Protein AF-I0H7Q8-F1 (afdb_monomer_lite)

Sequence (107 aa):
MTDIRDPGTDPRLHLFEPKLKAWEQEEHPPPAVVAKVRAWWPSLAVEPRRRGRAVPGQPGVRFAWVADIILPDKGEGHRGVQCHYRVERDQVICQFFVIAPLERAPD

Radius of gyration: 14.5 Å; chains: 1; bounding box: 56×26×32 Å

Structure (mmCIF, N/CA/C/O backbone):
data_AF-I0H7Q8-F1
#
_entry.id   AF-I0H7Q8-F1
#
loop_
_atom_site.group_PDB
_atom_site.id
_atom_site.type_symbol
_atom_site.label_atom_id
_atom_site.label_alt_id
_atom_site.label_comp_id
_atom_site.label_asym_id
_atom_site.label_entity_id
_atom_site.label_seq_id
_atom_site.pdbx_PDB_ins_code
_atom_site.Cartn_x
_atom_site.Cartn_y
_atom_site.Cartn_z
_atom_site.occupancy
_atom_site.B_iso_or_equiv
_atom_site.auth_seq_id
_atom_site.auth_comp_id
_atom_site.auth_asym_id
_atom_site.auth_atom_id
_atom_site.pdbx_PDB_model_num
ATOM 1 N N . MET A 1 1 ? -36.811 -8.561 -5.211 1.00 38.22 1 MET A N 1
ATOM 2 C CA . MET A 1 1 ? -36.102 -7.315 -4.862 1.00 38.22 1 MET A CA 1
ATOM 3 C C . MET A 1 1 ? -34.735 -7.743 -4.358 1.00 38.22 1 MET A C 1
ATOM 5 O O . MET A 1 1 ? -34.608 -8.129 -3.207 1.00 38.22 1 MET A O 1
ATOM 9 N N . THR A 1 2 ? -33.781 -7.884 -5.275 1.00 37.50 2 THR A N 1
ATOM 10 C CA . THR A 1 2 ? -32.464 -8.459 -4.980 1.00 37.50 2 THR A CA 1
ATOM 11 C C . THR A 1 2 ? -31.546 -7.306 -4.614 1.00 37.50 2 THR A C 1
ATOM 13 O O . THR A 1 2 ? -31.275 -6.450 -5.451 1.00 37.50 2 THR A O 1
ATOM 16 N N . ASP A 1 3 ? -31.159 -7.246 -3.345 1.00 39.28 3 ASP A N 1
ATOM 17 C CA . ASP A 1 3 ? -30.207 -6.281 -2.801 1.00 39.28 3 ASP A CA 1
ATOM 18 C C . ASP A 1 3 ? -28.833 -6.590 -3.415 1.00 39.28 3 ASP A C 1
ATOM 20 O O . ASP A 1 3 ? -28.112 -7.487 -2.973 1.00 39.28 3 ASP A O 1
ATOM 24 N N . ILE A 1 4 ? -28.520 -5.926 -4.530 1.00 44.06 4 ILE A N 1
ATOM 25 C CA . ILE A 1 4 ? -27.185 -5.940 -5.122 1.00 44.06 4 ILE A CA 1
ATOM 26 C C . ILE A 1 4 ? -26.340 -5.037 -4.226 1.00 44.06 4 ILE A C 1
ATOM 28 O O . ILE A 1 4 ? -26.167 -3.851 -4.496 1.00 44.06 4 ILE A O 1
ATOM 32 N N . ARG A 1 5 ? -25.846 -5.594 -3.119 1.00 43.78 5 ARG A N 1
ATOM 33 C CA . ARG A 1 5 ? -24.709 -5.001 -2.422 1.00 43.78 5 ARG A CA 1
ATOM 34 C C . ARG A 1 5 ? -23.561 -5.021 -3.408 1.00 43.78 5 ARG A C 1
ATOM 36 O O . ARG A 1 5 ? -23.085 -6.093 -3.772 1.00 43.78 5 ARG A O 1
ATOM 43 N N . ASP A 1 6 ? -23.172 -3.842 -3.864 1.00 40.84 6 ASP A N 1
ATOM 44 C CA . ASP A 1 6 ? -21.950 -3.633 -4.617 1.00 40.84 6 ASP A CA 1
ATOM 45 C C . ASP A 1 6 ? -20.806 -4.345 -3.862 1.00 40.84 6 ASP A C 1
ATOM 47 O O . ASP A 1 6 ? -20.503 -3.964 -2.726 1.00 40.84 6 ASP A O 1
ATOM 51 N N . PRO A 1 7 ? -20.200 -5.421 -4.401 1.00 42.44 7 PRO A N 1
ATOM 52 C CA . PRO A 1 7 ? -19.149 -6.155 -3.695 1.00 42.44 7 PRO A CA 1
ATOM 53 C C . PRO A 1 7 ? -17.863 -5.321 -3.523 1.00 42.44 7 PRO A C 1
ATOM 55 O O . PRO A 1 7 ? -16.880 -5.813 -2.973 1.00 42.44 7 PRO A O 1
ATOM 58 N N . GLY A 1 8 ? -17.854 -4.066 -3.987 1.00 48.75 8 GLY A N 1
ATOM 59 C CA . GLY A 1 8 ? -16.679 -3.208 -4.080 1.00 48.75 8 GLY A CA 1
ATOM 60 C C . GLY A 1 8 ? -16.299 -2.398 -2.839 1.00 48.75 8 GLY A C 1
ATOM 61 O O . GLY A 1 8 ? -15.195 -1.862 -2.822 1.00 48.75 8 GLY A O 1
ATOM 62 N N . THR A 1 9 ? -17.133 -2.300 -1.797 1.00 63.75 9 THR A N 1
ATOM 63 C CA . THR A 1 9 ? -16.792 -1.446 -0.640 1.00 63.75 9 THR A CA 1
ATOM 64 C C . THR A 1 9 ? -17.019 -2.167 0.681 1.00 63.75 9 THR A C 1
ATOM 66 O O . THR A 1 9 ? -18.037 -1.983 1.344 1.00 63.75 9 THR A O 1
ATOM 69 N N . ASP A 1 10 ? -16.061 -3.007 1.082 1.00 76.38 10 ASP A N 1
ATOM 70 C CA . ASP A 1 10 ? -16.002 -3.475 2.468 1.00 76.38 10 ASP A CA 1
ATOM 71 C C . ASP A 1 10 ? -15.945 -2.235 3.386 1.00 76.38 10 ASP A C 1
ATOM 73 O O . ASP A 1 10 ? -15.000 -1.448 3.272 1.00 76.38 10 ASP A O 1
ATOM 77 N N . PRO A 1 11 ? -16.928 -2.023 4.285 1.00 78.38 11 PRO A N 1
ATOM 78 C CA . PRO A 1 11 ? -17.004 -0.823 5.119 1.00 78.38 11 PRO A CA 1
ATOM 79 C C . PRO A 1 11 ? -15.852 -0.719 6.121 1.00 78.38 11 PRO A C 1
ATOM 81 O O . PRO A 1 11 ? -15.742 0.287 6.816 1.00 78.38 11 PRO A O 1
ATOM 84 N N . ARG A 1 12 ? -15.012 -1.754 6.225 1.00 87.19 12 ARG A N 1
ATOM 85 C CA . ARG A 1 12 ? -13.781 -1.754 7.012 1.00 87.19 12 ARG A CA 1
ATOM 86 C C . ARG A 1 12 ? -12.619 -1.109 6.271 1.00 87.19 12 ARG A C 1
ATO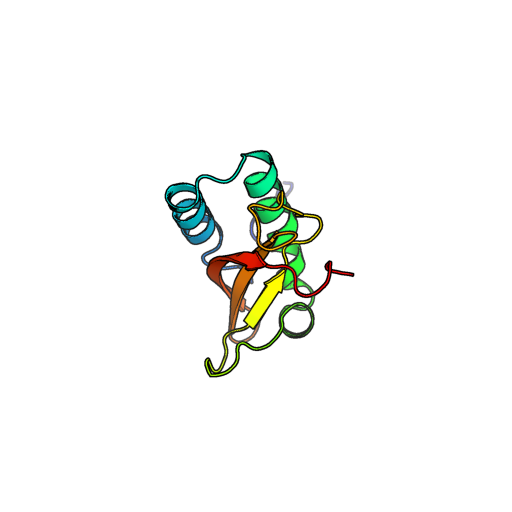M 88 O O . ARG A 1 12 ? -11.574 -0.924 6.876 1.00 87.19 12 ARG A O 1
ATOM 95 N N . LEU A 1 13 ? -12.741 -0.794 4.987 1.00 90.62 13 LEU A N 1
ATOM 96 C CA . LEU A 1 13 ? -11.637 -0.306 4.170 1.00 90.62 13 LEU A CA 1
ATOM 97 C C . LEU A 1 13 ? -11.815 1.173 3.820 1.00 90.62 13 LEU A C 1
ATOM 99 O O . LEU A 1 13 ? -12.768 1.555 3.146 1.00 90.62 13 LEU A O 1
ATOM 103 N N . HIS A 1 14 ? -10.863 2.011 4.233 1.00 93.62 14 HIS A N 1
ATOM 104 C CA . HIS A 1 14 ? -10.966 3.465 4.093 1.00 93.62 14 HIS A CA 1
ATOM 105 C C . HIS A 1 14 ? -9.768 4.091 3.389 1.00 93.62 14 HIS A C 1
ATOM 107 O O . HIS A 1 14 ? -8.633 3.625 3.497 1.00 93.62 14 HIS A O 1
ATOM 113 N N . LEU A 1 15 ? -10.048 5.213 2.717 1.00 94.00 15 LEU A N 1
ATOM 114 C CA . LEU A 1 15 ? -9.075 6.091 2.057 1.00 94.00 15 LEU A CA 1
ATOM 115 C C . LEU A 1 15 ? -8.235 5.426 0.955 1.00 94.00 15 LEU A C 1
ATOM 117 O O . LEU A 1 15 ? -7.254 6.006 0.515 1.00 94.00 15 LEU A O 1
ATOM 121 N N . PHE A 1 16 ? -8.623 4.251 0.462 1.00 93.88 16 PHE A N 1
ATOM 122 C CA . PHE A 1 16 ? -7.864 3.535 -0.563 1.00 93.88 16 PHE A CA 1
ATOM 123 C C . PHE A 1 16 ? -7.778 4.286 -1.895 1.00 93.88 16 PHE A C 1
ATOM 125 O O . PHE A 1 16 ? -6.696 4.703 -2.292 1.00 93.88 16 PHE A O 1
ATOM 132 N N . GLU A 1 17 ? -8.915 4.508 -2.556 1.00 94.19 17 GLU A N 1
ATOM 133 C CA . GLU A 1 17 ? -8.981 5.166 -3.867 1.00 94.19 17 GLU A CA 1
ATOM 134 C C . GLU A 1 17 ? -8.274 6.531 -3.923 1.00 94.19 17 GLU A C 1
ATOM 136 O O . GLU A 1 17 ? -7.466 6.737 -4.832 1.00 94.19 17 GLU A O 1
ATOM 141 N N . PRO A 1 18 ? -8.474 7.465 -2.966 1.00 95.38 18 PRO A N 1
ATOM 142 C CA . PRO A 1 18 ? -7.751 8.734 -3.011 1.00 95.38 18 PRO A CA 1
ATOM 143 C C . PRO A 1 18 ? -6.234 8.561 -2.847 1.00 95.38 18 PRO A C 1
ATOM 145 O O . PRO A 1 18 ? -5.475 9.310 -3.458 1.00 95.38 18 PRO A O 1
ATOM 148 N N . LYS A 1 19 ? -5.770 7.578 -2.061 1.00 96.88 19 LYS A N 1
ATOM 149 C CA . LYS A 1 19 ? -4.335 7.318 -1.865 1.00 96.88 19 LYS A CA 1
ATOM 150 C C . LYS A 1 19 ? -3.702 6.591 -3.043 1.00 96.88 19 LYS A C 1
ATOM 152 O O . LYS A 1 19 ? -2.575 6.918 -3.401 1.00 96.88 19 LYS A O 1
ATOM 157 N N . LEU A 1 20 ? -4.430 5.666 -3.666 1.00 95.75 20 LEU A N 1
ATOM 158 C CA . LEU A 1 20 ? -3.994 5.000 -4.886 1.00 95.75 20 LEU A CA 1
ATOM 159 C C . LEU A 1 20 ? -3.832 6.018 -6.016 1.00 95.75 20 LEU A C 1
ATOM 161 O O . LEU A 1 20 ? -2.795 6.033 -6.666 1.00 95.75 20 LEU A O 1
ATOM 165 N N . LYS A 1 21 ? -4.817 6.906 -6.198 1.00 96.19 21 LYS A N 1
ATOM 166 C CA . LYS A 1 21 ? -4.775 7.948 -7.230 1.00 96.19 21 LYS A CA 1
ATOM 167 C C . LYS A 1 21 ? -3.627 8.937 -7.020 1.00 96.19 21 LYS A C 1
ATOM 169 O O . LYS A 1 21 ? -2.970 9.308 -7.985 1.00 96.19 21 LYS A O 1
ATOM 174 N N . ALA A 1 22 ? -3.379 9.358 -5.777 1.00 96.69 22 ALA A N 1
ATOM 175 C CA . ALA A 1 22 ? -2.252 10.238 -5.467 1.00 96.69 22 ALA A CA 1
ATOM 176 C C . ALA A 1 22 ? -0.910 9.577 -5.823 1.00 96.69 22 ALA A C 1
ATOM 178 O O . ALA A 1 22 ? -0.085 10.184 -6.496 1.00 96.69 22 ALA A O 1
ATOM 179 N N . TRP A 1 23 ? -0.732 8.309 -5.444 1.00 96.62 23 TRP A N 1
ATOM 180 C CA . TRP A 1 23 ? 0.463 7.537 -5.785 1.00 96.62 23 TRP A CA 1
ATOM 181 C C . TRP A 1 23 ? 0.610 7.305 -7.295 1.00 96.62 23 TRP A C 1
ATOM 183 O O . TRP A 1 23 ? 1.705 7.435 -7.833 1.00 96.62 23 TRP A O 1
ATOM 193 N N . GLU A 1 24 ? -0.485 7.010 -8.000 1.00 95.75 24 GLU A N 1
ATOM 194 C CA . GLU A 1 24 ? -0.492 6.839 -9.458 1.00 95.75 24 GLU A CA 1
ATOM 195 C C . GLU A 1 24 ? -0.019 8.106 -10.186 1.00 95.75 24 GLU A C 1
ATOM 197 O O . GLU A 1 24 ? 0.743 8.017 -11.147 1.00 95.75 24 GLU A O 1
ATOM 202 N N . GLN A 1 25 ? -0.433 9.281 -9.705 1.00 95.88 25 GLN A N 1
ATOM 203 C CA . GLN A 1 25 ? -0.027 10.579 -10.254 1.00 95.88 25 GLN A CA 1
ATOM 204 C C . GLN A 1 25 ? 1.434 10.937 -9.961 1.00 95.88 25 GLN A C 1
ATOM 206 O O . GLN A 1 25 ? 2.027 11.711 -10.704 1.00 95.88 25 GLN A O 1
ATOM 211 N N . GLU A 1 26 ? 2.003 10.419 -8.876 1.00 95.06 26 GLU A N 1
ATOM 212 C CA . GLU A 1 26 ? 3.382 10.697 -8.476 1.00 95.06 26 GLU A CA 1
ATOM 213 C C . GLU A 1 26 ? 4.359 9.741 -9.176 1.00 95.06 26 GLU A C 1
ATOM 215 O O . GLU A 1 26 ? 5.268 10.163 -9.890 1.00 95.06 26 GLU A O 1
ATOM 220 N N . GLU A 1 27 ? 4.123 8.437 -9.047 1.00 92.19 27 GLU A N 1
ATOM 221 C CA . GLU A 1 27 ? 5.060 7.390 -9.465 1.00 92.19 27 GLU A CA 1
ATOM 222 C C . GLU A 1 27 ? 4.851 6.917 -10.909 1.00 92.19 27 GLU A C 1
ATOM 224 O O . GLU A 1 27 ? 5.705 6.224 -11.463 1.00 92.19 27 GLU A O 1
ATOM 229 N N . HIS A 1 28 ? 3.718 7.273 -11.527 1.00 92.62 28 HIS A N 1
ATOM 230 C CA . HIS A 1 28 ? 3.341 6.861 -12.885 1.00 92.62 28 HIS A CA 1
ATOM 231 C C . HIS A 1 28 ? 3.529 5.347 -13.145 1.00 92.62 28 HIS A C 1
ATOM 233 O O . HIS A 1 28 ? 4.170 4.947 -14.127 1.00 92.62 28 HIS A O 1
ATOM 239 N N . PRO A 1 29 ? 3.007 4.467 -12.268 1.00 90.00 29 PRO A N 1
ATOM 240 C CA . PRO A 1 29 ? 3.155 3.027 -12.421 1.00 90.00 29 PRO A CA 1
ATOM 241 C C . PRO A 1 29 ? 2.388 2.520 -13.657 1.00 90.00 29 PRO A C 1
ATOM 243 O O . PRO A 1 29 ? 1.376 3.104 -14.051 1.00 90.00 29 PRO A O 1
ATOM 246 N N . PRO A 1 30 ? 2.793 1.385 -14.257 1.00 91.38 30 PRO A N 1
ATOM 247 C CA . PRO A 1 30 ? 2.026 0.774 -15.337 1.00 91.38 30 PRO A CA 1
ATOM 248 C C . PRO A 1 30 ? 0.574 0.476 -14.909 1.00 91.38 30 PRO A C 1
ATOM 250 O O . PRO A 1 30 ? 0.370 -0.017 -13.796 1.00 91.38 30 PRO A O 1
ATOM 253 N N . PRO A 1 31 ? -0.435 0.639 -15.787 1.00 92.12 31 PRO A N 1
ATOM 254 C CA . PRO A 1 31 ? -1.842 0.40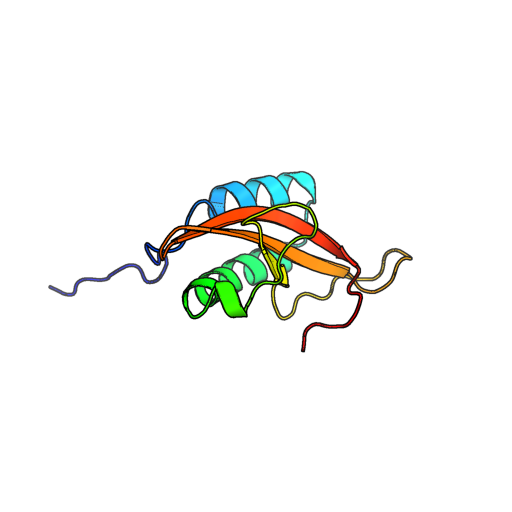6 -15.432 1.00 92.12 31 PRO A CA 1
ATOM 255 C C . PRO A 1 31 ? -2.127 -0.991 -14.858 1.00 92.12 31 PRO A C 1
ATOM 257 O O . PRO A 1 31 ? -2.962 -1.158 -13.971 1.00 92.12 31 PRO A O 1
ATOM 260 N N . ALA A 1 32 ? -1.387 -2.008 -15.315 1.00 92.31 32 ALA A N 1
ATOM 261 C CA . ALA A 1 32 ? -1.488 -3.371 -14.792 1.00 92.31 32 ALA A CA 1
ATOM 262 C C . ALA A 1 32 ? -1.094 -3.474 -13.304 1.00 92.31 32 ALA A C 1
ATOM 264 O O . ALA A 1 32 ? -1.652 -4.288 -12.572 1.00 92.31 32 ALA A O 1
ATOM 265 N N . VAL A 1 33 ? -0.154 -2.643 -12.844 1.00 92.94 33 VAL A N 1
ATOM 266 C CA . VAL A 1 33 ? 0.256 -2.564 -11.435 1.00 92.94 33 VAL A CA 1
ATOM 267 C C . VAL A 1 33 ? -0.870 -1.940 -10.614 1.00 92.94 33 VAL A C 1
ATOM 269 O O . VAL A 1 33 ? -1.269 -2.518 -9.608 1.00 92.94 33 VAL A O 1
ATOM 272 N N . VAL A 1 34 ? -1.451 -0.830 -11.081 1.00 94.56 34 VAL A N 1
ATOM 273 C CA . VAL A 1 34 ? -2.595 -0.167 -10.426 1.00 94.56 34 VAL A CA 1
ATOM 274 C C . VAL A 1 34 ? -3.776 -1.132 -10.273 1.00 94.56 34 VAL A C 1
ATOM 276 O O . VAL A 1 34 ? -4.346 -1.255 -9.187 1.00 94.56 34 VAL A O 1
ATOM 279 N N . ALA A 1 35 ? -4.094 -1.890 -11.327 1.00 93.44 35 ALA A N 1
ATOM 280 C CA . ALA A 1 35 ? -5.151 -2.898 -11.299 1.00 93.44 35 ALA A CA 1
ATOM 281 C C . ALA A 1 35 ? -4.892 -3.998 -10.254 1.00 93.44 35 ALA A C 1
ATOM 283 O O . ALA A 1 35 ? -5.808 -4.375 -9.521 1.00 93.44 35 ALA A O 1
ATOM 284 N N . LYS A 1 36 ? -3.644 -4.472 -10.130 1.00 94.38 36 LYS A N 1
ATOM 285 C CA . LYS A 1 36 ? -3.254 -5.449 -9.102 1.00 94.38 36 LYS A CA 1
ATOM 286 C C . LYS A 1 36 ? -3.391 -4.890 -7.686 1.00 94.38 36 LYS A C 1
ATOM 288 O O . LYS A 1 36 ? -3.931 -5.576 -6.824 1.00 94.38 36 LYS A O 1
ATOM 293 N N . VAL A 1 37 ? -2.975 -3.643 -7.445 1.00 94.56 37 VAL A N 1
ATOM 294 C CA . VAL A 1 37 ? -3.141 -2.988 -6.134 1.00 94.56 37 V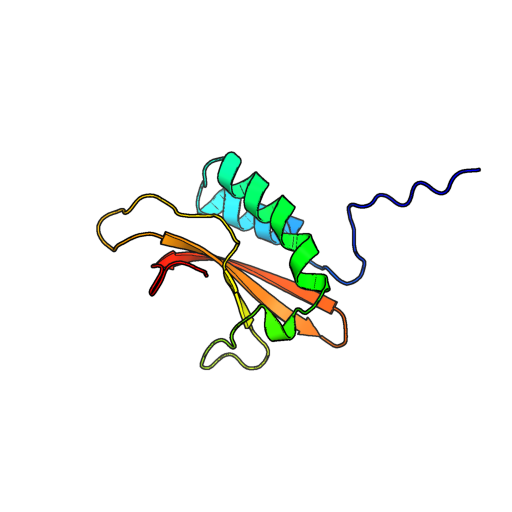AL A CA 1
ATOM 295 C C . VAL A 1 37 ? -4.622 -2.897 -5.755 1.00 94.56 37 VAL A C 1
ATOM 297 O O . VAL A 1 37 ? -4.991 -3.252 -4.633 1.00 94.56 37 VAL A O 1
ATOM 300 N N . ARG A 1 38 ? -5.485 -2.495 -6.699 1.00 94.19 38 ARG A N 1
ATOM 301 C CA . ARG A 1 38 ? -6.940 -2.421 -6.491 1.00 94.19 38 ARG A CA 1
ATOM 302 C C . ARG A 1 38 ? -7.564 -3.789 -6.218 1.00 94.19 38 ARG A C 1
ATOM 304 O O . ARG A 1 38 ? -8.371 -3.903 -5.300 1.00 94.19 38 ARG A O 1
ATOM 311 N N . ALA A 1 39 ? -7.164 -4.828 -6.949 1.00 92.69 39 ALA A N 1
ATOM 312 C CA . ALA A 1 39 ? -7.655 -6.189 -6.729 1.00 92.69 39 ALA A CA 1
ATOM 313 C C . ALA A 1 39 ? -7.186 -6.791 -5.391 1.00 92.69 39 ALA A C 1
ATOM 315 O O . ALA A 1 39 ? -7.913 -7.556 -4.762 1.00 92.69 39 ALA A O 1
ATOM 316 N N . TRP A 1 40 ? -5.981 -6.440 -4.940 1.00 93.44 40 TRP A N 1
ATOM 317 C CA . TRP A 1 40 ? -5.403 -6.944 -3.695 1.00 93.44 40 TRP A CA 1
ATOM 318 C C . TRP A 1 40 ? -6.012 -6.304 -2.442 1.00 93.44 40 TRP A C 1
ATOM 320 O O . TRP A 1 40 ? -6.163 -6.984 -1.424 1.00 93.44 40 TRP A O 1
ATOM 330 N N . TRP A 1 41 ? -6.371 -5.019 -2.495 1.00 91.94 41 TRP A N 1
ATOM 331 C CA . TRP A 1 41 ? -6.799 -4.234 -1.332 1.00 91.94 41 TRP A CA 1
ATOM 332 C C . TRP A 1 41 ? -7.908 -4.876 -0.472 1.00 91.94 41 TRP A C 1
ATOM 334 O O . TRP A 1 41 ? -7.730 -4.931 0.749 1.00 91.94 41 TRP A O 1
ATOM 344 N N . PRO A 1 42 ? -8.989 -5.454 -1.040 1.00 91.88 42 PRO A N 1
ATOM 345 C CA . PRO A 1 42 ? -10.015 -6.150 -0.259 1.00 91.88 42 PRO A CA 1
ATOM 346 C C . PRO A 1 42 ? -9.477 -7.258 0.656 1.00 91.88 42 PRO A C 1
ATOM 348 O O . PRO A 1 42 ? -10.015 -7.496 1.738 1.00 91.88 42 PRO A O 1
ATOM 351 N N . SER A 1 43 ? -8.374 -7.910 0.270 1.00 90.50 43 SER A N 1
ATOM 352 C CA . SER A 1 43 ? -7.775 -8.995 1.055 1.00 90.50 43 SER A CA 1
ATOM 353 C C . SER A 1 43 ? -7.240 -8.536 2.417 1.00 90.50 43 SER A C 1
ATOM 355 O O . SER A 1 43 ? -7.150 -9.348 3.344 1.00 90.50 43 SER A O 1
ATOM 357 N N . LEU A 1 44 ? -6.930 -7.241 2.583 1.00 88.75 44 LEU A N 1
ATOM 358 C CA . LEU A 1 44 ? -6.464 -6.696 3.858 1.00 88.75 44 LEU A CA 1
ATOM 359 C C . LEU A 1 44 ? -7.527 -6.755 4.956 1.00 88.75 44 LEU A C 1
ATOM 361 O O . LEU A 1 44 ? -7.159 -6.842 6.125 1.00 88.75 44 LEU A O 1
ATOM 365 N N . ALA A 1 45 ? -8.817 -6.775 4.617 1.00 88.00 45 ALA A N 1
ATOM 366 C CA . ALA A 1 45 ? -9.893 -6.798 5.607 1.00 88.00 45 ALA A CA 1
ATOM 367 C C . ALA A 1 45 ? -10.007 -8.133 6.370 1.00 88.00 45 ALA A C 1
ATOM 369 O O . ALA A 1 45 ? -10.596 -8.178 7.450 1.00 88.00 45 ALA A O 1
ATOM 370 N N . VAL A 1 46 ? -9.455 -9.227 5.828 1.00 88.44 46 VAL A N 1
ATOM 371 C CA . VAL A 1 46 ? -9.607 -10.577 6.402 1.00 88.44 46 VAL A CA 1
ATOM 372 C C . VAL A 1 46 ? -8.749 -10.755 7.659 1.00 88.44 46 VAL A C 1
ATOM 374 O O . VAL A 1 46 ? -9.229 -11.307 8.639 1.00 88.44 46 VAL A O 1
ATOM 377 N N . GLU A 1 47 ? -7.518 -10.228 7.678 1.00 88.00 47 GLU A N 1
ATOM 378 C CA . GLU A 1 47 ? -6.617 -10.271 8.845 1.00 88.00 47 GLU A CA 1
ATOM 379 C C . GLU A 1 47 ? -5.579 -9.122 8.794 1.00 88.00 47 GLU A C 1
ATOM 381 O O . GLU A 1 47 ? -4.376 -9.356 8.615 1.00 88.00 47 GLU A O 1
ATOM 386 N N . PRO A 1 48 ? -5.991 -7.851 8.953 1.00 88.56 48 PRO A N 1
ATOM 387 C CA . PRO A 1 48 ? -5.128 -6.705 8.656 1.00 88.56 48 PRO A CA 1
ATOM 388 C C . PRO A 1 48 ? -3.901 -6.618 9.563 1.00 88.56 48 PRO A C 1
ATOM 390 O O . PRO A 1 48 ? -2.851 -6.134 9.150 1.00 88.56 48 PRO A O 1
ATOM 393 N N . ARG A 1 49 ? -3.981 -7.101 10.808 1.00 89.44 49 ARG A N 1
ATOM 394 C CA . ARG A 1 49 ? -2.820 -7.112 11.713 1.00 89.44 49 ARG A CA 1
ATOM 395 C C . ARG A 1 49 ? -1.809 -8.198 11.338 1.00 89.44 49 ARG A C 1
ATOM 397 O O . ARG A 1 49 ? -0.616 -7.972 11.496 1.00 89.44 49 ARG A O 1
ATOM 404 N N . ARG A 1 50 ? -2.259 -9.338 10.811 1.00 88.75 50 ARG A N 1
ATOM 405 C CA . ARG A 1 50 ? -1.389 -10.461 10.432 1.00 88.75 50 ARG A CA 1
ATOM 406 C C . ARG A 1 50 ? -0.711 -10.236 9.081 1.00 88.75 50 ARG A C 1
ATOM 408 O O . ARG A 1 50 ? 0.451 -10.588 8.925 1.00 88.75 50 ARG A O 1
ATOM 415 N N . ARG A 1 51 ? -1.415 -9.610 8.131 1.00 87.19 51 ARG A N 1
ATOM 416 C CA . ARG A 1 51 ? -0.896 -9.326 6.781 1.00 87.19 51 ARG A CA 1
ATOM 417 C C . ARG A 1 51 ? 0.186 -8.245 6.740 1.00 87.19 51 ARG A C 1
ATOM 419 O O . ARG A 1 51 ? 1.001 -8.250 5.824 1.00 87.19 51 ARG A O 1
ATOM 426 N N . GLY A 1 52 ? 0.198 -7.328 7.707 1.00 90.06 52 GLY A N 1
ATOM 427 C CA . GLY A 1 52 ? 1.139 -6.208 7.730 1.00 90.06 52 GLY A CA 1
ATOM 428 C C . GLY A 1 52 ? 2.169 -6.291 8.841 1.00 90.06 52 GLY A C 1
ATOM 429 O O . GLY A 1 52 ? 1.864 -6.688 9.971 1.00 90.06 52 GLY A O 1
ATOM 430 N N . ARG A 1 53 ? 3.375 -5.823 8.534 1.00 93.06 53 ARG A N 1
ATOM 431 C CA . ARG A 1 53 ? 4.492 -5.647 9.464 1.00 93.06 53 ARG A CA 1
ATOM 432 C C . ARG A 1 53 ? 4.436 -4.252 10.078 1.00 93.06 53 ARG A C 1
ATOM 434 O O . ARG A 1 53 ? 4.039 -3.304 9.409 1.00 93.06 53 ARG A O 1
ATOM 441 N N . ALA A 1 54 ? 4.797 -4.122 11.352 1.00 93.19 54 ALA A N 1
ATOM 442 C CA . ALA A 1 54 ? 4.879 -2.811 11.995 1.00 93.19 54 ALA A CA 1
ATOM 443 C C . ALA A 1 54 ? 6.025 -1.991 11.385 1.00 93.19 54 ALA A C 1
ATOM 445 O O . ALA A 1 54 ? 7.101 -2.534 11.136 1.00 93.19 54 ALA A O 1
ATOM 446 N N . VAL A 1 55 ? 5.798 -0.696 11.166 1.00 91.50 55 VAL A N 1
ATOM 447 C CA . VAL A 1 55 ? 6.847 0.224 10.711 1.00 91.50 55 VAL A CA 1
ATOM 448 C C . VAL A 1 55 ? 7.681 0.668 11.922 1.00 91.50 55 VAL A C 1
ATOM 450 O O . VAL A 1 55 ? 7.111 1.217 12.873 1.00 91.50 55 VAL A O 1
ATOM 453 N N . PRO A 1 56 ? 9.012 0.461 11.928 1.00 88.62 56 PRO A N 1
ATOM 454 C CA . PRO A 1 56 ? 9.874 0.934 13.009 1.00 88.62 56 PRO A CA 1
ATOM 455 C C . PRO A 1 56 ? 9.732 2.446 13.228 1.00 88.62 56 PRO A C 1
ATOM 457 O O . PRO A 1 56 ? 9.727 3.225 12.278 1.00 88.62 56 PRO A O 1
ATOM 460 N N . GLY A 1 57 ? 9.588 2.870 14.486 1.00 90.38 57 GLY A N 1
ATOM 461 C CA . GLY A 1 57 ? 9.469 4.289 14.842 1.00 90.38 57 GLY A CA 1
ATOM 462 C C . GLY A 1 57 ? 8.124 4.951 14.510 1.00 90.38 57 GLY A C 1
ATOM 463 O O . GLY A 1 57 ? 7.945 6.115 14.855 1.00 90.38 57 GLY A O 1
ATOM 464 N N . GLN A 1 58 ? 7.159 4.239 13.913 1.00 90.75 58 GLN A N 1
ATOM 465 C CA . GLN A 1 58 ? 5.818 4.769 13.624 1.00 90.75 58 GLN A CA 1
ATOM 466 C C . GLN A 1 58 ? 4.722 3.936 14.313 1.00 90.75 58 GLN A C 1
ATOM 468 O O . GLN A 1 58 ? 4.146 3.022 13.712 1.00 90.75 58 GLN A O 1
ATOM 473 N N . PRO A 1 59 ? 4.399 4.239 15.587 1.00 86.75 59 PRO A N 1
ATOM 474 C CA . PRO A 1 59 ? 3.372 3.521 16.329 1.00 86.75 59 PRO A CA 1
ATOM 475 C C . PRO A 1 59 ? 2.021 3.504 15.601 1.00 86.75 59 PRO A C 1
ATOM 477 O O . PRO A 1 59 ? 1.480 4.533 15.193 1.00 86.75 59 PRO A O 1
ATOM 480 N N . GLY A 1 60 ? 1.457 2.305 15.451 1.00 88.88 60 GLY A N 1
ATOM 481 C CA . GLY A 1 60 ? 0.147 2.100 14.830 1.00 88.88 60 GLY A CA 1
ATOM 482 C C . GLY A 1 60 ? 0.141 2.102 13.298 1.00 88.88 60 GLY A C 1
ATOM 483 O O . GLY A 1 60 ? -0.919 1.864 12.720 1.00 88.88 60 GLY A O 1
ATOM 484 N N . VAL A 1 61 ? 1.285 2.317 12.639 1.00 94.50 61 VAL A N 1
ATOM 485 C CA . VAL A 1 61 ? 1.421 2.151 11.186 1.00 94.50 61 VAL A CA 1
ATOM 486 C C . VAL A 1 61 ? 1.967 0.762 10.878 1.00 94.50 61 VAL A C 1
ATOM 488 O O . VAL A 1 61 ? 2.906 0.268 11.509 1.00 94.50 61 VAL A O 1
ATOM 491 N N . ARG A 1 62 ? 1.350 0.116 9.895 1.00 95.69 62 ARG A N 1
ATOM 492 C CA . ARG A 1 62 ? 1.783 -1.159 9.340 1.00 95.69 62 ARG A CA 1
ATOM 493 C C . ARG A 1 62 ? 2.003 -1.002 7.847 1.00 95.69 62 ARG A C 1
ATOM 495 O O . ARG A 1 62 ? 1.358 -0.166 7.220 1.00 95.69 62 ARG A O 1
ATOM 502 N N . PHE A 1 63 ? 2.856 -1.837 7.280 1.00 95.19 63 PHE A N 1
ATOM 503 C CA . PHE A 1 63 ? 2.963 -1.988 5.839 1.00 95.19 63 PHE A CA 1
ATOM 504 C C . PHE A 1 63 ? 2.731 -3.438 5.435 1.00 95.19 63 PHE A C 1
ATOM 506 O O . PHE A 1 63 ? 3.126 -4.361 6.149 1.00 95.19 63 PHE A O 1
ATOM 513 N N . ALA A 1 64 ? 2.092 -3.642 4.290 1.00 94.69 64 ALA A N 1
ATOM 514 C CA . ALA A 1 64 ? 1.982 -4.943 3.647 1.00 94.69 64 ALA A CA 1
ATOM 515 C C . ALA A 1 64 ? 2.399 -4.817 2.183 1.00 94.69 64 ALA A C 1
ATOM 517 O O . ALA A 1 64 ? 2.106 -3.812 1.530 1.00 94.69 64 ALA A O 1
ATOM 518 N N . TRP A 1 65 ? 3.079 -5.844 1.681 1.00 93.81 65 TRP A N 1
ATOM 519 C CA . TRP A 1 65 ? 3.385 -5.953 0.263 1.00 93.81 65 TRP A CA 1
ATOM 520 C C . TRP A 1 65 ? 2.119 -6.298 -0.510 1.00 93.81 65 TRP A C 1
ATOM 522 O O . TRP A 1 65 ? 1.343 -7.169 -0.106 1.00 93.81 65 TRP A O 1
ATOM 532 N N . VAL A 1 66 ? 1.927 -5.615 -1.630 1.00 91.88 66 VAL A N 1
ATOM 533 C CA . VAL A 1 66 ? 0.909 -5.983 -2.603 1.00 91.88 66 VAL A CA 1
ATOM 534 C C . VAL A 1 66 ? 1.385 -7.253 -3.303 1.00 91.88 66 VAL A C 1
ATOM 536 O O . VAL A 1 66 ? 2.469 -7.269 -3.890 1.00 91.88 66 VAL A O 1
ATOM 539 N N . ALA A 1 67 ? 0.597 -8.321 -3.192 1.00 86.44 67 ALA A N 1
ATOM 540 C CA . ALA A 1 67 ? 0.955 -9.627 -3.736 1.00 86.44 67 ALA A CA 1
ATOM 541 C C . ALA A 1 67 ? 1.124 -9.577 -5.265 1.00 86.44 67 ALA A C 1
ATOM 543 O O . ALA A 1 67 ? 0.490 -8.769 -5.946 1.00 86.44 67 ALA A O 1
ATOM 544 N N . ASP A 1 68 ? 1.984 -10.449 -5.794 1.00 84.06 68 ASP A N 1
ATOM 545 C CA . ASP A 1 68 ? 2.196 -10.652 -7.233 1.00 84.06 68 ASP A CA 1
ATOM 546 C C . ASP A 1 68 ? 2.651 -9.405 -8.016 1.00 84.06 68 ASP A C 1
ATOM 548 O O . ASP A 1 68 ? 2.453 -9.309 -9.236 1.00 84.06 68 ASP A O 1
ATOM 552 N N . ILE A 1 69 ? 3.277 -8.437 -7.338 1.00 86.69 69 ILE A N 1
ATOM 553 C CA . ILE A 1 69 ? 3.909 -7.274 -7.966 1.00 86.69 69 ILE A CA 1
ATOM 554 C C . ILE A 1 69 ? 5.423 -7.350 -7.777 1.00 86.69 69 ILE A C 1
ATOM 556 O O . ILE A 1 69 ? 5.950 -7.040 -6.711 1.00 86.69 69 ILE A O 1
ATOM 560 N N . ILE A 1 70 ? 6.111 -7.711 -8.861 1.00 84.19 70 ILE A N 1
ATOM 561 C CA . ILE A 1 70 ? 7.561 -7.587 -9.005 1.00 84.19 70 ILE A CA 1
ATOM 562 C C . ILE A 1 70 ? 7.808 -6.596 -10.138 1.00 84.19 70 ILE A C 1
ATOM 564 O O . ILE A 1 70 ? 7.467 -6.846 -11.294 1.00 84.19 70 ILE A O 1
ATOM 568 N N . LEU A 1 71 ? 8.355 -5.441 -9.786 1.00 83.19 71 LEU A N 1
ATOM 569 C CA . LEU A 1 71 ? 8.759 -4.401 -10.715 1.00 83.19 71 LEU A CA 1
ATOM 570 C C . LEU A 1 71 ? 10.206 -4.654 -11.163 1.00 83.19 71 LEU A C 1
ATOM 572 O O . LEU A 1 71 ? 11.013 -5.157 -10.369 1.00 83.19 71 LEU A O 1
ATOM 576 N N . PRO A 1 72 ? 10.536 -4.327 -12.427 1.00 72.25 72 PRO A N 1
ATOM 577 C CA . PRO A 1 72 ? 11.875 -4.527 -12.958 1.00 72.25 72 PRO A CA 1
ATOM 578 C C . PRO A 1 72 ? 12.914 -3.754 -12.144 1.00 72.25 72 PRO A C 1
ATOM 580 O O . PRO A 1 72 ? 12.661 -2.646 -11.664 1.00 72.25 72 PRO A O 1
ATOM 583 N N . ASP A 1 73 ? 14.080 -4.376 -12.005 1.00 69.38 73 ASP A N 1
ATOM 584 C CA . ASP A 1 73 ? 15.231 -3.813 -11.316 1.00 69.38 73 ASP A CA 1
ATOM 585 C C . ASP A 1 73 ? 15.736 -2.563 -12.060 1.00 69.38 73 ASP A C 1
ATOM 587 O O . ASP A 1 73 ? 15.929 -2.587 -13.277 1.00 69.38 73 ASP A O 1
ATOM 591 N N . LYS A 1 74 ? 15.928 -1.461 -11.326 1.00 65.25 74 LYS A N 1
ATOM 592 C CA . LYS A 1 74 ? 16.518 -0.207 -11.828 1.00 65.25 74 LYS A CA 1
ATOM 593 C C . LYS A 1 74 ? 17.961 0.007 -11.331 1.00 65.25 74 LYS A C 1
ATOM 595 O O . LYS A 1 74 ? 18.433 1.139 -11.321 1.00 65.25 74 LYS A O 1
ATOM 600 N N . GLY A 1 75 ? 18.651 -1.060 -10.927 1.00 64.75 75 GLY A N 1
ATOM 601 C CA . GLY A 1 75 ? 20.022 -1.056 -10.400 1.00 64.75 75 GLY A CA 1
ATOM 602 C C . GLY A 1 75 ? 20.139 -1.300 -8.888 1.00 64.75 75 GLY A C 1
ATOM 603 O O . GLY A 1 75 ? 21.222 -1.124 -8.340 1.00 64.75 75 GLY A O 1
ATOM 604 N N . GLU A 1 76 ? 19.055 -1.694 -8.212 1.00 65.69 76 GLU A N 1
ATOM 605 C CA . GLU A 1 76 ? 18.967 -1.857 -6.746 1.00 65.69 76 GLU A CA 1
ATOM 606 C C . GLU A 1 76 ? 18.281 -3.174 -6.317 1.00 65.69 76 GLU A C 1
ATOM 608 O O . GLU A 1 76 ? 17.960 -3.363 -5.143 1.00 65.69 76 GLU A O 1
ATOM 613 N N . GLY A 1 77 ? 18.034 -4.090 -7.253 1.00 75.12 77 GLY A N 1
ATOM 614 C CA . GLY A 1 77 ? 17.268 -5.314 -7.047 1.00 75.12 77 GLY A CA 1
ATOM 615 C C . GLY A 1 77 ? 15.791 -5.185 -7.428 1.00 75.12 77 GLY A C 1
ATOM 616 O O . GLY A 1 77 ? 15.276 -4.123 -7.794 1.00 75.12 77 GLY A O 1
ATOM 617 N N . HIS A 1 78 ? 15.081 -6.312 -7.347 1.00 82.94 78 HIS A N 1
ATOM 618 C CA . HIS A 1 78 ? 13.642 -6.349 -7.579 1.00 82.94 78 HIS A CA 1
ATOM 619 C C . HIS A 1 78 ? 12.902 -5.414 -6.620 1.00 82.94 78 HIS A C 1
ATOM 621 O O . HIS A 1 78 ? 13.203 -5.343 -5.428 1.00 82.94 78 HIS A O 1
ATOM 627 N N . ARG A 1 79 ? 11.889 -4.721 -7.139 1.00 88.00 79 ARG A N 1
ATOM 628 C CA . ARG A 1 79 ? 11.056 -3.797 -6.365 1.00 88.00 79 ARG A CA 1
ATOM 629 C C . ARG A 1 79 ? 9.624 -4.301 -6.292 1.00 88.00 79 ARG A C 1
ATOM 631 O O . ARG A 1 79 ? 9.160 -5.000 -7.185 1.00 88.00 79 ARG A O 1
ATOM 638 N N . GLY A 1 80 ? 8.915 -3.925 -5.241 1.00 92.19 80 GLY A N 1
ATOM 639 C CA . GLY A 1 80 ? 7.493 -4.206 -5.077 1.00 92.19 80 GLY A CA 1
ATOM 640 C C . GLY A 1 80 ? 6.734 -2.949 -4.675 1.00 92.19 80 GLY A C 1
ATOM 641 O O . GLY A 1 80 ? 7.319 -1.875 -4.525 1.00 92.19 80 GLY A O 1
ATOM 642 N N . VAL A 1 81 ? 5.431 -3.097 -4.461 1.00 94.06 81 VAL A N 1
ATOM 643 C CA . VAL A 1 81 ? 4.580 -2.025 -3.932 1.00 94.06 81 VAL A CA 1
ATOM 644 C C . VAL A 1 81 ? 4.207 -2.356 -2.495 1.00 94.06 81 VAL A C 1
ATOM 646 O O . VAL A 1 81 ? 3.728 -3.454 -2.212 1.00 94.06 81 VAL A O 1
ATOM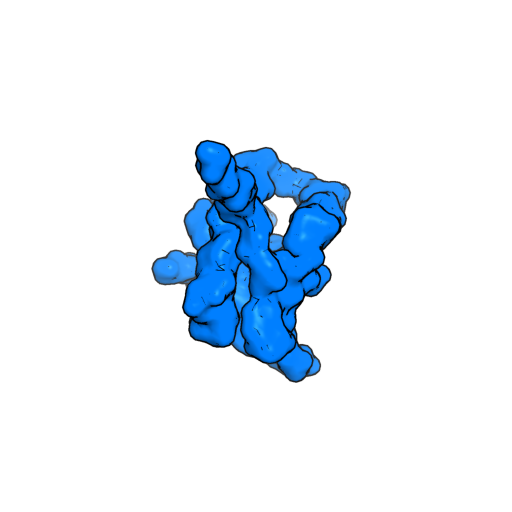 649 N N . GLN A 1 82 ? 4.405 -1.405 -1.588 1.00 94.69 82 GLN A N 1
ATOM 650 C CA . GLN A 1 82 ? 3.938 -1.496 -0.208 1.00 94.69 82 GLN A CA 1
ATOM 651 C C . GLN A 1 82 ? 2.734 -0.585 -0.012 1.00 94.69 82 GLN A C 1
ATOM 653 O O . GLN A 1 82 ? 2.786 0.599 -0.341 1.00 94.69 82 GLN A O 1
ATOM 658 N N . CYS A 1 83 ? 1.677 -1.112 0.598 1.00 95.50 83 CYS A N 1
ATOM 659 C CA . CYS A 1 83 ? 0.615 -0.297 1.169 1.00 95.50 83 CYS A CA 1
ATOM 660 C C . CYS A 1 83 ? 0.926 -0.044 2.640 1.00 95.50 83 CYS A C 1
ATOM 662 O O . CYS A 1 83 ? 1.021 -0.994 3.419 1.00 95.50 83 CYS A O 1
ATOM 664 N N . HIS A 1 84 ? 1.005 1.223 3.032 1.00 96.62 84 HIS A N 1
ATOM 665 C CA . HIS A 1 84 ? 1.070 1.632 4.428 1.0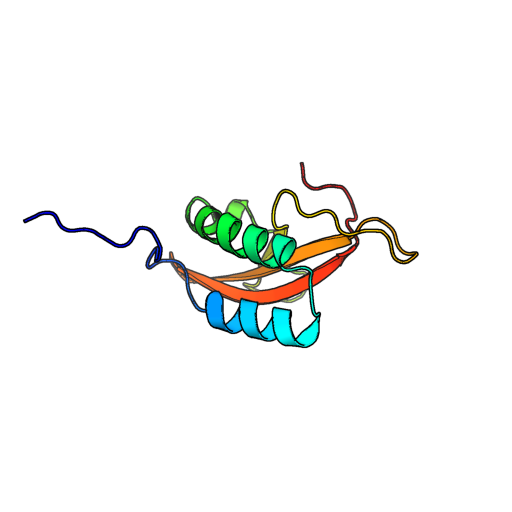0 96.62 84 HIS A CA 1
ATOM 666 C C . HIS A 1 84 ? -0.334 1.944 4.932 1.00 96.62 84 HIS A C 1
ATOM 668 O O . HIS A 1 84 ? -1.096 2.664 4.286 1.00 96.62 84 HIS A O 1
ATOM 674 N N . TYR A 1 85 ? -0.704 1.385 6.077 1.00 96.69 85 TYR A N 1
ATOM 675 C CA . TYR A 1 85 ? -2.046 1.509 6.629 1.00 96.69 85 TYR A CA 1
ATOM 676 C C . TYR A 1 85 ? -2.045 1.474 8.155 1.00 96.69 85 TYR A C 1
ATOM 678 O O . TYR A 1 85 ? -1.108 1.002 8.801 1.00 96.69 85 TYR A O 1
ATOM 686 N N . ARG A 1 86 ? -3.136 1.964 8.739 1.00 96.06 86 ARG A N 1
ATOM 687 C CA . ARG A 1 86 ? -3.432 1.835 10.169 1.00 96.06 86 ARG A CA 1
ATOM 688 C C . ARG A 1 86 ? -4.588 0.873 10.362 1.00 96.06 86 ARG A C 1
ATOM 690 O O . ARG A 1 86 ? -5.422 0.719 9.471 1.00 96.06 86 ARG A O 1
ATOM 697 N N . VAL A 1 87 ? -4.624 0.236 11.527 1.00 94.00 87 VAL A N 1
ATOM 698 C CA . VAL A 1 87 ? -5.765 -0.580 11.948 1.00 94.00 87 VAL A CA 1
ATOM 699 C C . VAL A 1 87 ? -6.385 0.069 13.173 1.00 94.00 87 VAL A C 1
ATOM 701 O O . VAL A 1 87 ? -5.818 -0.005 14.265 1.00 94.00 87 VAL A O 1
ATOM 704 N N . GLU A 1 88 ? -7.538 0.698 12.992 1.00 91.81 88 GLU A N 1
ATOM 705 C CA . GLU A 1 88 ? -8.276 1.386 14.049 1.00 91.81 88 GLU A CA 1
ATOM 706 C C . GLU A 1 88 ? -9.568 0.616 14.320 1.00 91.81 88 GLU A C 1
ATOM 708 O O . GLU A 1 88 ? -10.435 0.515 13.457 1.00 91.81 88 GLU A O 1
ATOM 713 N N . ARG A 1 89 ? -9.682 0.017 15.514 1.00 87.00 89 ARG A N 1
ATOM 714 C CA . ARG A 1 89 ? -10.737 -0.966 15.835 1.00 87.00 89 ARG A CA 1
ATOM 715 C C . ARG A 1 89 ? -10.738 -2.102 14.797 1.00 87.00 89 ARG A C 1
ATOM 717 O O . ARG A 1 89 ? -9.765 -2.867 14.770 1.00 87.00 89 ARG A O 1
ATOM 724 N N . ASP A 1 90 ? -11.758 -2.140 13.941 1.00 84.75 90 ASP A N 1
ATOM 725 C CA . ASP A 1 90 ? -11.960 -3.112 12.859 1.00 84.75 90 ASP A CA 1
ATOM 726 C C . ASP A 1 90 ? -11.797 -2.496 11.459 1.00 84.75 90 ASP A C 1
ATOM 728 O O . ASP A 1 90 ? -12.112 -3.137 10.459 1.00 84.75 90 ASP A O 1
ATOM 732 N N . GLN A 1 91 ? -11.301 -1.259 11.380 1.00 91.62 91 GLN A N 1
ATOM 733 C CA . GLN A 1 91 ? -11.092 -0.519 10.141 1.00 91.62 91 GLN A CA 1
ATOM 734 C C . GLN A 1 91 ? -9.617 -0.517 9.731 1.00 91.62 91 GLN A C 1
ATOM 736 O O . GLN A 1 91 ? -8.718 -0.330 10.551 1.00 91.62 91 GLN A O 1
ATOM 741 N N . VAL A 1 92 ? -9.375 -0.684 8.437 1.00 94.31 92 VAL A N 1
ATOM 742 C CA . VAL A 1 92 ? -8.096 -0.548 7.747 1.00 94.31 92 VAL A CA 1
ATOM 743 C C . VAL A 1 92 ? -8.103 0.782 7.009 1.00 94.31 92 VAL A C 1
ATOM 745 O O . VAL A 1 92 ? -8.887 1.000 6.085 1.00 94.31 92 VAL A O 1
ATOM 748 N N . ILE A 1 93 ? -7.216 1.681 7.415 1.00 95.44 93 ILE A N 1
ATOM 749 C CA . ILE A 1 93 ? -7.151 3.040 6.881 1.00 95.44 93 ILE A CA 1
ATOM 750 C C . ILE A 1 93 ? -5.859 3.180 6.087 1.00 95.44 93 ILE A C 1
ATOM 752 O O . ILE A 1 93 ? -4.773 3.247 6.676 1.00 95.44 93 ILE A O 1
ATOM 756 N N . CYS A 1 94 ? -5.970 3.231 4.759 1.00 95.75 94 CYS A N 1
ATOM 757 C CA . CYS A 1 94 ? -4.827 3.4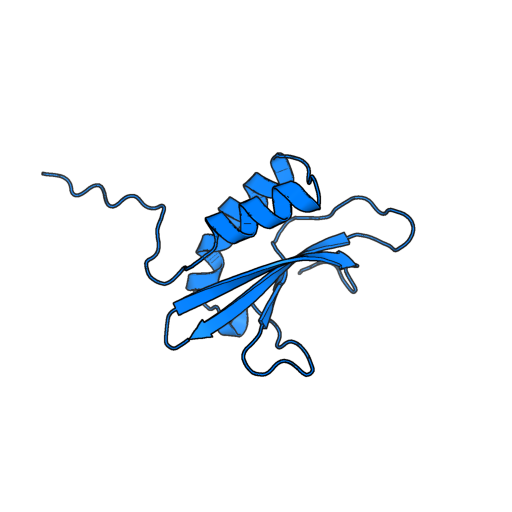45 3.877 1.00 95.75 94 CYS A CA 1
ATOM 758 C C . CYS A 1 94 ? -4.189 4.815 4.156 1.00 95.75 94 CYS A C 1
ATOM 760 O O . CYS A 1 94 ? -4.879 5.833 4.235 1.00 95.75 94 CYS A O 1
ATOM 762 N N . GLN A 1 95 ? -2.868 4.837 4.320 1.00 96.50 95 GLN A N 1
ATOM 763 C CA . GLN A 1 95 ? -2.097 6.057 4.549 1.00 96.50 95 GLN A CA 1
ATOM 764 C C . GLN A 1 95 ? -1.427 6.533 3.262 1.00 96.50 95 GLN A C 1
ATOM 766 O O . GLN A 1 95 ? -1.558 7.710 2.921 1.00 96.50 95 GLN A O 1
ATOM 771 N N . PHE A 1 96 ? -0.721 5.636 2.567 1.00 95.94 96 PHE A N 1
ATOM 772 C CA . PHE A 1 96 ? -0.014 5.891 1.307 1.00 95.94 96 PHE A CA 1
ATOM 773 C C . PHE A 1 96 ? 0.540 4.580 0.716 1.00 95.94 96 PHE A C 1
ATOM 775 O O . PHE A 1 96 ? 0.553 3.540 1.384 1.00 95.94 96 PHE A O 1
ATOM 782 N N . PHE A 1 97 ? 1.028 4.650 -0.523 1.00 95.94 97 PHE A N 1
ATOM 783 C CA . PHE A 1 97 ? 1.752 3.575 -1.201 1.00 95.94 97 PHE A CA 1
ATOM 784 C C . PHE A 1 97 ? 3.182 4.013 -1.490 1.00 95.94 97 PHE A C 1
ATOM 786 O O . PHE A 1 97 ? 3.432 5.200 -1.678 1.00 95.94 97 PHE A O 1
ATOM 793 N N . VAL A 1 98 ? 4.108 3.060 -1.534 1.00 93.81 98 VAL A N 1
ATOM 794 C CA . VAL A 1 98 ? 5.487 3.302 -1.979 1.00 93.81 98 VAL A CA 1
ATOM 795 C C . VAL A 1 98 ? 5.972 2.158 -2.853 1.00 93.81 98 VAL A C 1
ATOM 797 O O . VAL A 1 98 ? 5.554 1.009 -2.675 1.00 93.81 98 VAL A O 1
ATOM 800 N N . ILE A 1 99 ? 6.892 2.468 -3.764 1.00 91.56 99 ILE A N 1
ATOM 801 C CA . ILE A 1 99 ? 7.725 1.465 -4.423 1.00 91.56 99 ILE A CA 1
ATOM 802 C C . ILE A 1 99 ? 8.971 1.267 -3.561 1.00 91.56 99 ILE A C 1
ATOM 804 O O . ILE A 1 99 ? 9.718 2.214 -3.330 1.00 91.56 99 ILE A O 1
ATOM 808 N N . ALA A 1 100 ? 9.208 0.042 -3.102 1.00 89.69 100 ALA A N 1
ATOM 809 C CA . ALA A 1 100 ? 10.334 -0.275 -2.225 1.00 89.69 100 ALA A CA 1
ATOM 810 C C . ALA A 1 100 ? 11.114 -1.504 -2.727 1.00 89.69 100 ALA A C 1
ATOM 812 O O . ALA A 1 100 ? 10.509 -2.385 -3.353 1.00 89.69 100 ALA A O 1
ATOM 813 N N . PRO A 1 101 ? 12.433 -1.591 -2.461 1.00 88.12 101 PRO A N 1
ATOM 814 C CA . PRO A 1 101 ? 13.218 -2.796 -2.725 1.00 88.12 101 PRO A CA 1
ATOM 815 C C . PRO A 1 101 ? 12.662 -4.011 -1.974 1.00 88.12 101 PRO A C 1
ATOM 817 O O . PRO A 1 101 ? 12.322 -3.925 -0.792 1.00 88.12 101 PRO A O 1
ATOM 820 N N . LEU A 1 102 ? 12.576 -5.152 -2.654 1.00 80.25 102 LEU A N 1
ATOM 821 C CA . LEU A 1 102 ? 12.237 -6.428 -2.034 1.00 80.25 102 LEU A CA 1
ATOM 822 C C . LEU A 1 102 ? 13.484 -6.973 -1.328 1.00 80.25 102 LEU A C 1
ATOM 824 O O . LEU A 1 102 ? 14.373 -7.516 -1.972 1.00 80.25 102 LEU A O 1
ATOM 828 N N . GLU A 1 103 ? 13.546 -6.871 0.002 1.00 66.44 103 GLU A N 1
ATOM 829 C CA . GLU A 1 103 ? 14.618 -7.518 0.785 1.00 66.44 103 GLU A CA 1
ATOM 830 C C . GLU A 1 103 ? 14.582 -9.056 0.636 1.00 66.44 103 GLU A C 1
ATOM 832 O O . GLU A 1 103 ? 15.613 -9.722 0.710 1.00 66.44 103 GLU A O 1
ATOM 837 N N . ARG A 1 104 ? 13.383 -9.607 0.388 1.00 55.53 104 ARG A N 1
ATOM 838 C CA . ARG A 1 104 ? 13.069 -10.961 -0.099 1.00 55.53 104 ARG A CA 1
ATOM 839 C C . ARG A 1 104 ? 11.760 -10.893 -0.893 1.00 55.53 104 ARG A C 1
ATOM 841 O O . ARG A 1 104 ? 10.907 -10.063 -0.571 1.00 55.53 104 ARG A O 1
ATOM 848 N N . ALA A 1 105 ? 11.598 -11.745 -1.910 1.00 46.19 105 ALA A N 1
ATOM 849 C CA . ALA A 1 105 ? 10.318 -11.893 -2.604 1.00 46.19 105 ALA A CA 1
ATOM 850 C C . ALA A 1 105 ? 9.205 -12.200 -1.579 1.00 46.19 105 ALA A C 1
ATOM 852 O O . ALA A 1 105 ? 9.477 -12.918 -0.613 1.00 46.19 105 ALA A O 1
ATOM 853 N N . PRO A 1 106 ? 7.998 -11.623 -1.721 1.00 48.22 106 PRO A N 1
ATOM 854 C CA . PRO A 1 106 ? 6.884 -12.001 -0.863 1.00 48.22 106 PRO A CA 1
ATOM 855 C C . PRO A 1 106 ? 6.576 -13.489 -1.093 1.00 48.22 106 PRO A C 1
ATOM 857 O O . PRO A 1 106 ? 6.456 -13.900 -2.247 1.00 48.22 106 PRO A O 1
ATOM 860 N N . ASP A 1 107 ? 6.525 -14.265 -0.004 1.00 48.41 107 ASP A N 1
ATOM 861 C CA . ASP A 1 107 ? 6.092 -15.674 -0.001 1.00 48.41 107 ASP A CA 1
ATOM 862 C C . ASP A 1 107 ? 4.648 -15.834 -0.507 1.00 48.41 107 ASP A C 1
ATOM 864 O O . ASP A 1 107 ? 3.811 -14.944 -0.205 1.00 48.41 107 ASP A O 1
#

pLDDT: mean 84.46, std 16.12, range [37.5, 96.88]

Organism: Actinoplanes missouriensis (strain ATCC 14538 / DSM 43046 / CBS 188.64 / JCM 3121 / NBRC 102363 / NCIMB 12654 / NRRL B-3342 / UNCC 431) (NCBI:txid512565)

Secondary structure (DSSP, 8-state):
------TT--TTEESHHHHHHHHHHHH---HHHHHHHHHHGGGGGTSHHHHSEEPTT-TTEEEEEPTT--BPPSSSS-EEEEEEEEEETTEEEEEEEEEEE-SS---

Foldseek 3Di:
DDPPPPPQDDVQEAPQVVQLVVCCVVVVDDVVLSVLSSVQRVVCLVPVVVQWDDDPPDPQKTKHWRPPAWDDDPPQATKTKIFIWGRDPSHTYTDHMDIGHPPDHDD